Protein AF-A0A6G4WVV9-F1 (afdb_monomer_lite)

Radius of gyration: 14.9 Å; chains: 1; bounding box: 45×29×35 Å

Structure (mmCIF, N/CA/C/O backbone):
data_AF-A0A6G4WVV9-F1
#
_entry.id   AF-A0A6G4WVV9-F1
#
loop_
_atom_site.group_PDB
_atom_site.id
_atom_site.type_symbol
_atom_site.label_atom_id
_atom_site.label_alt_id
_atom_site.label_comp_id
_atom_site.label_asym_id
_atom_site.label_entity_id
_atom_site.label_seq_id
_atom_site.pdbx_PDB_ins_code
_atom_site.Cartn_x
_atom_site.Cartn_y
_atom_site.Cartn_z
_atom_site.occupancy
_atom_site.B_iso_or_equiv
_atom_site.auth_seq_id
_atom_site.auth_comp_id
_atom_site.auth_asym_id
_atom_site.auth_atom_id
_atom_site.pdbx_PDB_model_num
ATOM 1 N N . MET A 1 1 ? 2.975 10.947 -13.660 1.00 56.34 1 MET A N 1
ATOM 2 C CA . MET A 1 1 ? 2.306 11.700 -12.574 1.00 56.34 1 MET A CA 1
ATOM 3 C C . MET A 1 1 ? 2.000 10.707 -11.469 1.00 56.34 1 MET A C 1
ATOM 5 O O . MET A 1 1 ? 1.545 9.622 -11.800 1.00 56.34 1 MET A O 1
ATOM 9 N N . ALA A 1 2 ? 2.307 11.020 -10.209 1.00 66.81 2 ALA A N 1
ATOM 10 C CA . ALA A 1 2 ? 1.948 10.137 -9.104 1.00 66.81 2 ALA A CA 1
ATOM 11 C C . ALA A 1 2 ? 0.426 10.172 -8.907 1.00 66.81 2 ALA A C 1
ATOM 13 O O . ALA A 1 2 ? -0.174 11.246 -8.857 1.00 66.81 2 ALA A O 1
ATOM 14 N N . GLU A 1 3 ? -0.200 9.004 -8.856 1.00 74.94 3 GLU A N 1
ATOM 15 C CA . GLU A 1 3 ? -1.636 8.879 -8.634 1.00 74.94 3 GLU A CA 1
ATOM 16 C C . GLU A 1 3 ? -1.972 9.174 -7.164 1.00 74.94 3 GLU A C 1
ATOM 18 O O . GLU A 1 3 ? -1.326 8.666 -6.247 1.00 74.94 3 GLU A O 1
ATOM 23 N N . SER A 1 4 ? -2.980 10.018 -6.929 1.00 83.38 4 SER A N 1
ATOM 24 C CA . SER A 1 4 ? -3.494 10.299 -5.589 1.00 83.38 4 SER A CA 1
ATOM 25 C C . SER A 1 4 ? -4.781 9.516 -5.339 1.00 83.38 4 SER A C 1
ATOM 27 O O . SER A 1 4 ? -5.693 9.482 -6.175 1.00 83.38 4 SER A O 1
ATOM 29 N N . VAL A 1 5 ? -4.852 8.844 -4.193 1.00 86.75 5 VAL A N 1
ATOM 30 C CA . VAL A 1 5 ? -5.975 8.009 -3.751 1.00 86.75 5 VAL A CA 1
ATOM 31 C C . VAL A 1 5 ? -6.515 8.543 -2.428 1.00 86.75 5 VAL A C 1
ATOM 33 O O . VAL A 1 5 ? -5.748 8.914 -1.542 1.00 86.75 5 VAL A O 1
ATOM 36 N N . LEU A 1 6 ? -7.840 8.587 -2.286 1.00 89.62 6 LEU A N 1
ATOM 37 C CA . LEU A 1 6 ? -8.467 8.858 -0.995 1.00 89.62 6 LEU A CA 1
ATOM 38 C C . LEU A 1 6 ? -8.514 7.562 -0.194 1.00 89.62 6 LEU A C 1
ATOM 40 O O . LEU A 1 6 ? -8.992 6.534 -0.673 1.00 89.62 6 LEU A O 1
ATOM 44 N N . VAL A 1 7 ? -8.001 7.620 1.027 1.00 90.12 7 VAL A N 1
ATOM 45 C CA . VAL A 1 7 ? -7.875 6.481 1.929 1.00 90.12 7 VAL A CA 1
ATOM 46 C C . VAL A 1 7 ? -8.622 6.802 3.201 1.00 90.12 7 VAL A C 1
ATOM 48 O O . VAL A 1 7 ? -8.300 7.761 3.899 1.00 90.12 7 VAL A O 1
ATOM 51 N N . ARG A 1 8 ? -9.607 5.973 3.533 1.00 91.12 8 ARG A N 1
ATOM 52 C CA . ARG A 1 8 ? -10.367 6.131 4.766 1.00 91.12 8 ARG A CA 1
ATOM 53 C C . ARG A 1 8 ? -9.830 5.217 5.856 1.00 91.12 8 ARG A C 1
ATOM 55 O O . ARG A 1 8 ? -9.756 4.004 5.673 1.00 91.12 8 ARG A O 1
ATOM 62 N N . CYS A 1 9 ? -9.516 5.785 7.015 1.00 91.50 9 CYS A N 1
ATOM 63 C CA . CYS A 1 9 ? -9.071 5.014 8.166 1.00 91.50 9 CYS A CA 1
ATOM 64 C C . CYS A 1 9 ? -10.211 4.132 8.714 1.00 91.50 9 CYS A C 1
ATOM 66 O O . CYS A 1 9 ? -11.270 4.660 9.051 1.00 91.50 9 CYS A O 1
ATOM 68 N N . PRO A 1 10 ? -10.042 2.807 8.863 1.00 88.62 10 PRO A N 1
ATOM 69 C CA . PRO A 1 10 ? -11.070 1.941 9.437 1.00 88.62 10 PRO A CA 1
ATOM 70 C C . PRO A 1 10 ? -11.289 2.194 10.936 1.00 88.62 10 PRO A C 1
ATOM 72 O O . PRO A 1 10 ? -12.353 1.857 11.443 1.00 88.62 10 PRO A O 1
ATOM 75 N N . VAL A 1 11 ? -10.320 2.811 11.626 1.00 91.44 11 VAL A N 1
ATOM 76 C CA . VAL A 1 11 ? -10.370 3.083 13.072 1.00 91.44 11 VAL A CA 1
ATOM 77 C C . VAL A 1 11 ? -11.085 4.405 13.366 1.00 91.44 11 VAL A C 1
ATOM 79 O O . VAL A 1 11 ? -12.127 4.413 14.009 1.00 91.44 11 VAL A O 1
ATOM 82 N N . CYS A 1 12 ? -10.559 5.531 12.873 1.00 93.69 12 CYS A N 1
ATOM 83 C CA . CYS A 1 12 ? -11.105 6.866 13.155 1.00 93.69 12 CYS A CA 1
ATOM 84 C C . CYS A 1 12 ? -12.013 7.418 12.044 1.00 93.69 12 CYS A C 1
ATOM 86 O O . CYS A 1 12 ? -12.564 8.505 12.187 1.00 93.69 12 CYS A O 1
ATOM 88 N N . ARG A 1 13 ? -12.156 6.695 10.923 1.00 89.38 13 ARG A N 1
ATOM 89 C CA . ARG A 1 13 ? -13.024 7.036 9.778 1.00 89.38 13 ARG A CA 1
ATOM 90 C C . ARG A 1 13 ? -12.672 8.327 9.032 1.00 89.38 13 ARG A C 1
ATOM 92 O O . ARG A 1 13 ? -13.419 8.664 8.113 1.00 89.38 13 ARG A O 1
ATOM 99 N N . ARG A 1 14 ? -11.540 8.967 9.354 1.00 91.06 14 ARG A N 1
ATOM 100 C CA . ARG A 1 14 ? -10.968 10.111 8.626 1.00 91.06 14 ARG A CA 1
ATOM 101 C C . ARG A 1 14 ? -10.461 9.714 7.247 1.00 91.06 14 ARG A C 1
ATOM 103 O O . ARG A 1 14 ? -9.994 8.590 7.053 1.00 91.06 14 ARG A O 1
ATOM 110 N N . GLU A 1 15 ? -10.556 10.651 6.317 1.00 90.94 15 GLU A N 1
ATOM 111 C CA . GLU A 1 15 ? -10.074 10.512 4.948 1.00 90.94 15 GLU A CA 1
ATOM 112 C C . GLU A 1 15 ? -8.714 11.190 4.802 1.00 90.94 15 GLU A C 1
ATOM 114 O O . GLU A 1 15 ? -8.489 12.285 5.312 1.00 90.94 15 GLU A O 1
ATOM 119 N N . HIS A 1 16 ? -7.805 10.523 4.102 1.00 90.38 16 HIS A N 1
ATOM 120 C CA . HIS A 1 16 ? -6.458 10.998 3.833 1.00 90.38 16 HIS A CA 1
ATOM 121 C C . HIS A 1 16 ? -6.163 10.889 2.345 1.00 90.38 16 HIS A C 1
ATOM 123 O O . HIS A 1 16 ? -6.461 9.872 1.717 1.00 90.38 16 HIS A O 1
ATOM 129 N N . THR A 1 17 ? -5.520 11.912 1.795 1.00 91.12 17 THR A N 1
ATOM 130 C CA . THR A 1 17 ? -4.964 11.848 0.446 1.00 91.12 17 THR A CA 1
ATOM 131 C C . THR A 1 17 ? -3.617 11.145 0.513 1.00 91.12 17 THR A C 1
ATOM 133 O O . THR A 1 17 ? -2.678 11.650 1.124 1.00 91.12 17 THR A O 1
ATOM 136 N N . TYR A 1 18 ? -3.524 9.974 -0.106 1.00 89.62 18 TYR A N 1
ATOM 137 C CA . TYR A 1 18 ? -2.278 9.237 -0.253 1.00 89.62 18 TYR A CA 1
ATOM 138 C C . TYR A 1 18 ? -1.772 9.369 -1.684 1.00 89.62 18 TYR A C 1
ATOM 140 O O . TYR A 1 18 ? -2.523 9.150 -2.632 1.00 89.62 18 TYR A O 1
ATOM 148 N N . THR A 1 19 ? -0.499 9.713 -1.834 1.00 89.12 19 THR A N 1
ATOM 149 C CA . THR A 1 19 ? 0.172 9.760 -3.134 1.00 89.12 19 THR A CA 1
ATOM 150 C C . THR A 1 19 ? 0.958 8.476 -3.310 1.00 89.12 19 THR A C 1
ATOM 152 O O . THR A 1 19 ? 1.858 8.191 -2.518 1.00 89.12 19 THR A O 1
ATOM 155 N N . THR A 1 20 ? 0.625 7.699 -4.336 1.00 86.19 20 THR A N 1
ATOM 156 C CA . THR A 1 20 ? 1.284 6.418 -4.568 1.00 86.19 20 THR A CA 1
ATOM 157 C C . THR A 1 20 ? 2.758 6.634 -4.931 1.00 86.19 20 THR A C 1
ATOM 159 O O . THR A 1 20 ? 3.058 7.439 -5.820 1.00 86.19 20 THR A O 1
ATOM 162 N N . PRO A 1 21 ? 3.694 5.932 -4.265 1.00 86.25 21 PRO A N 1
ATOM 163 C CA . PRO A 1 21 ? 5.111 6.029 -4.579 1.00 86.25 21 PRO A CA 1
ATOM 164 C C . PRO A 1 21 ? 5.396 5.486 -5.981 1.00 86.25 21 PRO A C 1
ATOM 166 O O . PRO A 1 21 ? 4.767 4.535 -6.443 1.00 86.25 21 PRO A O 1
ATOM 169 N N . VAL A 1 22 ? 6.375 6.086 -6.651 1.00 88.19 22 VAL A N 1
ATOM 170 C CA . VAL A 1 22 ? 6.911 5.578 -7.915 1.00 88.19 22 VAL A CA 1
ATOM 171 C C . VAL A 1 22 ? 8.273 4.981 -7.623 1.00 88.19 22 VAL A C 1
ATOM 173 O O . VAL A 1 22 ? 9.152 5.673 -7.109 1.00 88.19 22 VAL A O 1
ATOM 176 N N . TYR A 1 23 ? 8.444 3.706 -7.946 1.00 87.69 23 TYR A N 1
ATOM 177 C CA . TYR A 1 23 ? 9.702 3.010 -7.746 1.00 87.69 23 TYR A CA 1
ATOM 178 C C . TYR A 1 23 ? 10.491 2.896 -9.055 1.00 87.69 23 TYR A C 1
ATOM 180 O O . TYR A 1 23 ? 9.898 2.624 -10.103 1.00 87.69 23 TYR A O 1
ATOM 188 N N . PRO A 1 24 ? 11.819 3.099 -9.023 1.00 88.75 24 PRO A N 1
ATOM 189 C CA . PRO A 1 24 ? 12.660 2.930 -10.199 1.00 88.75 24 PRO A CA 1
ATOM 190 C C . PRO A 1 24 ? 12.960 1.443 -10.423 1.00 88.75 24 PRO A C 1
ATOM 192 O O . PRO A 1 24 ? 13.706 0.836 -9.657 1.00 88.75 24 PRO A O 1
ATOM 195 N N . CYS A 1 25 ? 12.401 0.845 -11.478 1.00 89.38 25 CYS A N 1
ATOM 196 C CA . CYS A 1 25 ? 12.791 -0.504 -11.893 1.00 89.38 25 CYS A CA 1
ATOM 197 C C . CYS A 1 25 ? 14.248 -0.505 -12.391 1.00 89.38 25 CYS A C 1
ATOM 199 O O . CYS A 1 25 ? 14.658 0.472 -13.022 1.00 89.38 25 CYS A O 1
ATOM 201 N N . PRO A 1 26 ? 15.017 -1.599 -12.219 1.00 86.69 26 PRO A N 1
ATOM 202 C CA . PRO A 1 26 ? 16.356 -1.727 -12.801 1.00 86.69 26 PRO A CA 1
ATOM 203 C C . PRO A 1 26 ? 16.424 -1.494 -14.320 1.00 86.69 26 PRO A C 1
ATOM 205 O O . PRO A 1 26 ? 17.468 -1.105 -14.831 1.00 86.69 26 PRO A O 1
ATOM 208 N N . CYS A 1 27 ? 15.318 -1.693 -15.050 1.00 89.00 27 CYS A N 1
ATOM 209 C CA . CYS A 1 27 ? 15.238 -1.389 -16.483 1.00 89.00 27 CYS A CA 1
ATOM 210 C C . CYS A 1 27 ? 15.080 0.112 -16.808 1.00 89.00 27 CYS A C 1
ATOM 212 O O . CYS A 1 27 ? 15.104 0.485 -17.977 1.00 89.00 27 CYS A O 1
ATOM 214 N N . GLY A 1 28 ? 14.883 0.970 -15.802 1.00 88.69 28 GLY A N 1
ATOM 215 C CA . GLY A 1 28 ? 14.641 2.409 -15.949 1.00 88.69 28 GLY A CA 1
ATOM 216 C C . GLY A 1 28 ? 13.165 2.809 -16.045 1.00 88.69 28 GLY A C 1
ATOM 217 O O . GLY A 1 28 ? 12.852 3.995 -15.948 1.00 88.69 28 GLY A O 1
ATOM 218 N N . ALA A 1 29 ? 12.240 1.855 -16.191 1.00 89.75 29 ALA A N 1
ATOM 219 C CA . ALA A 1 29 ? 10.810 2.153 -16.215 1.00 89.75 29 ALA A CA 1
ATOM 220 C C . ALA A 1 29 ? 10.253 2.436 -14.800 1.00 89.75 29 ALA A C 1
ATOM 222 O O . ALA A 1 29 ? 10.648 1.773 -13.832 1.00 89.75 29 ALA A O 1
ATOM 223 N N . PRO A 1 30 ? 9.312 3.385 -14.655 1.00 89.19 30 PRO A N 1
ATOM 224 C CA . PRO A 1 30 ? 8.643 3.639 -13.385 1.00 89.19 30 PRO A CA 1
ATOM 225 C C . PRO A 1 30 ? 7.652 2.517 -13.051 1.00 89.19 30 PRO A C 1
ATOM 227 O O . PRO A 1 30 ? 6.837 2.126 -13.884 1.00 89.19 30 PRO A O 1
ATOM 230 N N . VAL A 1 31 ? 7.687 2.026 -11.812 1.00 88.88 31 VAL A N 1
ATOM 231 C CA . VAL A 1 31 ? 6.726 1.050 -11.284 1.00 88.88 31 VAL A CA 1
ATOM 232 C C . VAL A 1 31 ? 5.864 1.733 -10.235 1.00 88.88 31 VAL A C 1
ATOM 234 O O . VAL A 1 31 ? 6.361 2.193 -9.207 1.00 88.88 31 VAL A O 1
ATOM 237 N N . THR A 1 32 ? 4.562 1.797 -10.495 1.00 88.62 32 THR A N 1
ATOM 238 C CA . THR A 1 32 ? 3.578 2.382 -9.582 1.00 88.62 32 THR A CA 1
ATOM 239 C C . THR A 1 32 ? 2.678 1.271 -9.038 1.00 88.62 32 THR A C 1
ATOM 241 O O . THR A 1 32 ? 2.000 0.609 -9.824 1.00 88.62 32 THR A O 1
ATOM 244 N N . PRO A 1 33 ? 2.673 1.019 -7.715 1.00 88.06 33 PRO A N 1
ATOM 245 C CA . PRO A 1 33 ? 1.778 0.049 -7.094 1.00 88.06 33 PRO A CA 1
ATOM 246 C C . PRO A 1 33 ? 0.301 0.391 -7.354 1.00 88.06 33 PRO A C 1
ATOM 248 O O . PRO A 1 33 ? -0.149 1.443 -6.906 1.00 88.06 33 PRO A O 1
ATOM 251 N N . PRO A 1 34 ? -0.490 -0.481 -8.002 1.00 87.31 34 PRO A N 1
ATOM 252 C CA . PRO A 1 34 ? -1.905 -0.221 -8.251 1.00 87.31 34 PRO A CA 1
ATOM 253 C C . PRO A 1 34 ? -2.708 -0.349 -6.951 1.00 87.31 34 PRO A C 1
ATOM 255 O O . PRO A 1 34 ? -3.103 -1.447 -6.542 1.00 87.31 34 PRO A O 1
ATOM 258 N N . VAL A 1 35 ? -2.936 0.777 -6.273 1.00 88.62 35 VAL A N 1
ATOM 259 C CA . VAL A 1 35 ? -3.691 0.811 -5.018 1.00 88.62 35 VAL A CA 1
ATOM 260 C C . VAL A 1 35 ? -5.190 0.650 -5.295 1.00 88.62 35 VAL A C 1
ATOM 262 O O . VAL A 1 35 ? -5.817 1.434 -6.009 1.00 88.62 35 VAL A O 1
ATOM 265 N N . LEU A 1 36 ? -5.796 -0.365 -4.682 1.00 87.81 36 LEU A N 1
ATOM 266 C CA . LEU A 1 36 ? -7.207 -0.704 -4.834 1.00 87.81 36 LEU A CA 1
ATOM 267 C C . LEU A 1 36 ? -8.090 0.210 -3.979 1.00 87.81 36 LEU A C 1
ATOM 269 O O . LEU A 1 36 ? -8.390 -0.090 -2.828 1.00 87.81 36 LEU A O 1
ATOM 273 N N . ARG A 1 37 ? -8.578 1.303 -4.572 1.00 80.94 37 ARG A N 1
ATOM 274 C CA . ARG A 1 37 ? -9.464 2.284 -3.905 1.00 80.94 37 ARG A CA 1
ATOM 275 C C . ARG A 1 37 ? -10.760 1.678 -3.349 1.00 80.94 37 ARG A C 1
ATOM 277 O O . ARG A 1 37 ? -11.299 2.178 -2.370 1.00 80.94 37 ARG A O 1
ATOM 284 N N . ALA A 1 38 ? -11.265 0.620 -3.984 1.00 81.88 38 ALA A N 1
ATOM 285 C CA . ALA A 1 38 ? -12.499 -0.055 -3.576 1.00 81.88 38 ALA A CA 1
ATOM 286 C C . ALA A 1 38 ? -12.317 -0.974 -2.355 1.00 81.88 38 ALA A C 1
ATOM 288 O O . ALA A 1 38 ? -13.303 -1.398 -1.756 1.00 81.88 38 ALA A O 1
ATOM 289 N N . MET A 1 39 ? -11.073 -1.292 -1.985 1.00 84.06 39 MET A N 1
ATOM 290 C CA . MET A 1 39 ? -10.773 -2.195 -0.879 1.00 84.06 39 MET A CA 1
ATOM 291 C C . MET A 1 39 ? -10.399 -1.385 0.370 1.00 84.06 39 MET A C 1
ATOM 293 O O . MET A 1 39 ? -9.617 -0.435 0.276 1.00 84.06 39 MET A O 1
ATOM 297 N N . PRO A 1 40 ? -10.927 -1.735 1.556 1.00 84.12 40 PRO A N 1
ATOM 298 C CA . PRO A 1 40 ? -10.570 -1.032 2.778 1.00 84.12 40 PRO A CA 1
ATOM 299 C C . PRO A 1 40 ? -9.092 -1.279 3.122 1.00 84.12 40 PRO A C 1
ATOM 301 O O . PRO A 1 40 ? -8.613 -2.412 3.006 1.00 84.12 40 PRO A O 1
ATOM 304 N N . PRO A 1 41 ? -8.355 -0.250 3.570 1.00 89.88 41 PRO A N 1
ATOM 305 C CA . PRO A 1 41 ? -6.994 -0.434 4.047 1.00 89.88 41 PRO A CA 1
ATOM 306 C C . PRO A 1 41 ? -6.980 -1.238 5.346 1.00 89.88 41 PRO A C 1
ATOM 308 O O . PRO A 1 41 ? -7.893 -1.157 6.171 1.00 89.88 41 PRO A O 1
ATOM 311 N N . VAL A 1 42 ? -5.910 -2.005 5.533 1.00 89.88 42 VAL A N 1
ATOM 312 C CA . VAL A 1 42 ? -5.749 -2.886 6.690 1.00 89.88 42 VAL A CA 1
ATOM 313 C C . VAL A 1 42 ? -4.879 -2.193 7.726 1.00 89.88 42 VAL A C 1
ATOM 315 O O . VAL A 1 42 ? -3.816 -1.667 7.404 1.00 89.88 42 VAL A O 1
ATOM 318 N N . GLN A 1 43 ? -5.305 -2.205 8.987 1.00 91.62 43 GLN A N 1
ATOM 319 C CA . GLN A 1 43 ? -4.468 -1.724 10.080 1.00 91.62 43 GLN A CA 1
ATOM 320 C C . GLN A 1 43 ? -3.253 -2.643 10.271 1.00 91.62 43 GLN A C 1
ATOM 322 O O . GLN A 1 43 ? -3.393 -3.844 10.512 1.00 91.62 43 GLN A O 1
ATOM 327 N N . VAL A 1 44 ? -2.055 -2.063 10.254 1.00 90.38 44 VAL A N 1
ATOM 328 C CA . VAL A 1 44 ? -0.820 -2.756 10.620 1.00 90.38 44 VAL A CA 1
ATOM 329 C C . VAL A 1 44 ? -0.760 -2.856 12.141 1.00 90.38 44 VAL A C 1
ATOM 331 O O . VAL A 1 44 ? -0.435 -1.893 12.828 1.00 90.38 44 VAL A O 1
ATOM 334 N N . ARG A 1 45 ? -1.101 -4.032 12.679 1.00 86.81 45 ARG A N 1
ATOM 335 C CA . ARG A 1 45 ? -0.912 -4.347 14.110 1.00 86.81 45 ARG A CA 1
ATOM 336 C C . ARG A 1 45 ? 0.462 -4.956 14.380 1.00 86.81 45 ARG A C 1
ATOM 338 O O . ARG A 1 45 ? 1.087 -4.648 15.385 1.00 86.81 45 ARG A O 1
ATOM 345 N N . HIS A 1 46 ? 0.936 -5.786 13.450 1.00 84.00 46 HIS A N 1
ATOM 346 C CA . HIS A 1 46 ? 2.240 -6.438 13.506 1.00 84.00 46 HIS A CA 1
ATOM 347 C C . HIS A 1 46 ? 2.942 -6.286 12.160 1.00 84.00 46 HIS A C 1
ATOM 349 O O . HIS A 1 46 ? 2.409 -6.687 11.121 1.00 84.00 46 HIS A O 1
ATOM 355 N N . ARG A 1 47 ? 4.142 -5.703 12.172 1.00 81.12 47 ARG A N 1
ATOM 356 C CA . ARG A 1 47 ? 4.957 -5.562 10.967 1.00 81.12 47 ARG A CA 1
ATOM 357 C C . ARG A 1 47 ? 5.785 -6.826 10.786 1.00 81.12 47 ARG A C 1
ATOM 359 O O . ARG A 1 47 ? 6.759 -7.045 11.495 1.00 81.12 47 ARG A O 1
ATOM 366 N N . THR A 1 48 ? 5.377 -7.664 9.844 1.00 83.75 48 THR A N 1
ATOM 367 C CA . THR A 1 48 ? 6.176 -8.806 9.393 1.00 83.75 48 THR A CA 1
ATOM 368 C C . THR A 1 48 ? 6.970 -8.417 8.154 1.00 83.75 48 THR A C 1
ATOM 370 O O . THR A 1 48 ? 6.544 -7.548 7.387 1.00 83.75 48 THR A O 1
ATOM 373 N N . TRP A 1 49 ? 8.107 -9.078 7.932 1.00 80.88 49 TRP A N 1
ATOM 374 C CA . TRP A 1 49 ? 8.881 -8.905 6.702 1.00 80.88 49 TRP A CA 1
ATOM 375 C C . TRP A 1 49 ? 8.013 -9.189 5.473 1.00 80.88 49 TRP A C 1
ATOM 377 O O . TRP A 1 49 ? 7.786 -8.293 4.672 1.00 80.88 49 TRP A O 1
ATOM 387 N N . ALA A 1 50 ? 7.399 -10.374 5.402 1.00 78.38 50 ALA A N 1
ATOM 388 C CA . ALA A 1 50 ? 6.552 -10.786 4.279 1.00 78.38 50 ALA A CA 1
ATOM 389 C C . ALA A 1 50 ? 5.374 -9.834 3.996 1.00 78.38 50 ALA A C 1
ATOM 391 O O . ALA A 1 50 ? 4.980 -9.649 2.850 1.00 78.38 50 ALA A O 1
ATOM 392 N N . GLY A 1 51 ? 4.805 -9.206 5.029 1.00 80.25 51 GLY A N 1
ATOM 393 C CA . GLY A 1 51 ? 3.732 -8.234 4.841 1.00 80.25 51 GLY A CA 1
ATOM 394 C C . GLY A 1 51 ? 4.220 -6.865 4.360 1.00 80.25 51 GLY A C 1
ATOM 395 O O . GLY A 1 51 ? 3.422 -6.090 3.846 1.00 80.25 51 GLY A O 1
ATOM 396 N N . SER A 1 52 ? 5.495 -6.539 4.559 1.00 86.31 52 SER A N 1
ATOM 397 C CA . SER A 1 52 ? 6.059 -5.229 4.210 1.00 86.31 52 SER A CA 1
ATOM 398 C C . SER A 1 52 ? 6.444 -5.119 2.735 1.00 86.31 52 SER A C 1
ATOM 400 O O . SER A 1 52 ? 6.776 -4.025 2.286 1.00 86.31 52 SER A O 1
ATOM 402 N N . TRP A 1 53 ? 6.351 -6.220 1.987 1.00 89.12 53 TRP A N 1
ATOM 403 C CA . TRP A 1 53 ? 6.692 -6.296 0.572 1.00 89.12 53 TRP A CA 1
ATOM 404 C C . TRP A 1 53 ? 5.488 -6.731 -0.275 1.00 89.12 53 TRP A C 1
ATOM 406 O O . TRP A 1 53 ? 4.613 -7.502 0.150 1.00 89.12 53 TRP A O 1
ATOM 416 N N . VAL A 1 54 ? 5.430 -6.213 -1.498 1.00 88.31 54 VAL A N 1
ATOM 417 C CA . VAL A 1 54 ? 4.445 -6.571 -2.516 1.00 88.31 54 VAL A CA 1
ATOM 418 C C . VAL A 1 54 ? 5.140 -6.854 -3.843 1.00 88.31 54 VAL A C 1
ATOM 420 O O . VAL A 1 54 ? 5.952 -6.062 -4.309 1.00 88.31 54 VAL A O 1
ATOM 423 N N . ALA A 1 55 ? 4.803 -7.989 -4.455 1.00 88.31 55 ALA A N 1
ATOM 424 C CA . ALA A 1 55 ? 5.281 -8.344 -5.783 1.00 88.31 55 ALA A CA 1
ATOM 425 C C . ALA A 1 55 ? 4.486 -7.574 -6.845 1.00 88.31 55 ALA A C 1
ATOM 427 O O . ALA A 1 55 ? 3.257 -7.699 -6.918 1.00 88.31 55 ALA A O 1
ATOM 428 N N . LEU A 1 56 ? 5.183 -6.782 -7.657 1.00 87.81 56 LEU A N 1
ATOM 429 C CA . LEU A 1 56 ? 4.606 -6.001 -8.749 1.00 87.81 56 LEU A CA 1
ATOM 430 C C . LEU A 1 56 ? 5.311 -6.329 -10.051 1.00 87.81 56 LEU A C 1
ATOM 432 O O . LEU A 1 56 ? 6.516 -6.563 -10.073 1.00 87.81 56 LEU A O 1
ATOM 436 N N . ARG A 1 57 ? 4.546 -6.299 -11.141 1.00 87.38 57 ARG A N 1
ATOM 437 C CA . ARG A 1 57 ? 5.089 -6.466 -12.486 1.00 87.38 57 ARG A CA 1
ATOM 438 C C . ARG A 1 57 ? 5.428 -5.102 -13.071 1.00 87.38 57 ARG A C 1
ATOM 440 O O . ARG A 1 57 ? 4.582 -4.212 -13.050 1.00 87.38 57 ARG A O 1
ATOM 447 N N . CYS A 1 58 ? 6.624 -4.959 -13.624 1.00 88.88 58 CYS A N 1
ATOM 448 C CA . CYS A 1 58 ? 6.983 -3.792 -14.415 1.00 88.88 58 CYS A CA 1
ATOM 449 C C . CYS A 1 58 ? 6.284 -3.837 -15.782 1.00 88.88 58 CYS A C 1
ATOM 451 O O . CYS A 1 58 ? 6.340 -4.856 -16.468 1.00 88.88 58 CYS A O 1
ATOM 453 N N . ASP A 1 59 ? 5.658 -2.737 -16.199 1.00 84.75 59 ASP A N 1
ATOM 454 C CA . ASP A 1 59 ? 5.034 -2.640 -17.527 1.00 84.75 59 ASP A CA 1
ATOM 455 C C . ASP A 1 59 ? 6.077 -2.518 -18.655 1.00 84.75 59 ASP A C 1
ATOM 457 O O . ASP A 1 59 ? 5.867 -3.013 -19.755 1.00 84.75 59 ASP A O 1
ATOM 461 N N . GLY A 1 60 ? 7.250 -1.944 -18.352 1.00 87.50 60 GLY A N 1
ATOM 462 C CA . GLY A 1 60 ? 8.340 -1.770 -19.315 1.00 87.50 60 GLY A CA 1
ATOM 463 C C . GLY A 1 60 ? 9.086 -3.064 -19.658 1.00 87.50 60 GLY A C 1
ATOM 464 O O . GLY A 1 60 ? 9.263 -3.373 -20.832 1.00 87.50 60 GLY A O 1
ATOM 465 N N . CYS A 1 61 ? 9.535 -3.827 -18.654 1.00 90.44 61 CYS A N 1
ATOM 466 C CA . CYS A 1 61 ? 10.303 -5.064 -18.877 1.00 90.44 61 CYS A CA 1
ATOM 467 C C . CYS A 1 61 ? 9.519 -6.360 -18.620 1.00 90.44 61 CYS A C 1
ATOM 469 O O . CYS A 1 61 ? 9.989 -7.435 -18.981 1.00 90.44 61 CYS A O 1
ATOM 471 N N . GLY A 1 62 ? 8.345 -6.294 -17.986 1.00 86.81 62 GLY A N 1
ATOM 472 C CA . GLY A 1 62 ? 7.544 -7.473 -17.647 1.00 86.81 62 GLY A CA 1
ATOM 473 C C . GLY A 1 62 ? 8.033 -8.279 -16.437 1.00 86.81 62 GLY A C 1
ATOM 474 O O . GLY A 1 62 ?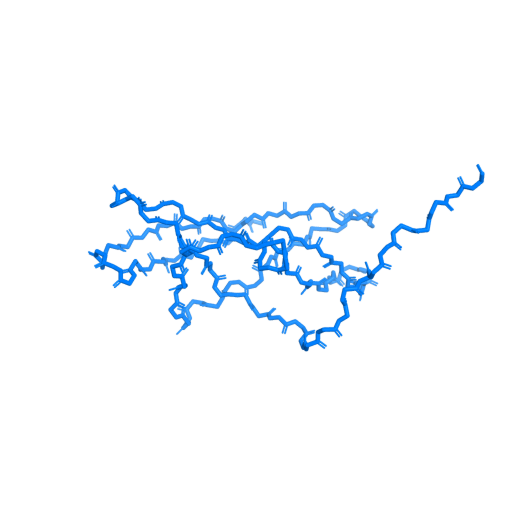 7.343 -9.222 -16.048 1.00 86.81 62 GLY A O 1
ATOM 475 N N . SER A 1 63 ? 9.170 -7.922 -15.826 1.00 86.00 63 SER A N 1
ATOM 476 C CA . SER A 1 63 ? 9.699 -8.594 -14.630 1.00 86.00 63 SER A CA 1
ATOM 477 C C . SER A 1 63 ? 8.815 -8.362 -13.407 1.00 86.00 63 SER A C 1
ATOM 479 O O . SER A 1 63 ? 8.227 -7.289 -13.250 1.00 86.00 63 SER A O 1
ATOM 481 N N . VAL A 1 64 ? 8.715 -9.381 -12.552 1.00 88.44 64 VAL A N 1
ATOM 482 C CA . VAL A 1 64 ? 8.037 -9.299 -11.255 1.00 88.44 64 VAL A CA 1
ATOM 483 C C . VAL A 1 64 ? 9.092 -9.152 -10.168 1.00 88.44 64 VAL A C 1
ATOM 485 O O . VAL A 1 64 ? 9.912 -10.047 -9.990 1.00 88.44 64 VAL A O 1
ATOM 488 N N . ASP A 1 65 ? 9.024 -8.048 -9.432 1.00 87.12 65 ASP A N 1
ATOM 489 C CA . ASP A 1 65 ? 9.972 -7.696 -8.375 1.00 87.12 65 ASP A CA 1
ATOM 490 C C . ASP A 1 65 ? 9.231 -7.315 -7.088 1.00 87.12 65 ASP A C 1
ATOM 492 O O . ASP A 1 65 ? 8.049 -6.948 -7.109 1.00 87.12 65 ASP A O 1
ATOM 496 N N . GLU A 1 66 ? 9.926 -7.411 -5.955 1.00 88.38 66 GLU A N 1
ATOM 497 C CA . GLU A 1 66 ? 9.391 -7.050 -4.644 1.00 88.38 66 GLU A CA 1
ATOM 498 C C . GLU A 1 66 ? 9.634 -5.575 -4.335 1.00 88.38 66 GLU A C 1
ATOM 500 O O . GLU A 1 66 ? 10.763 -5.088 -4.327 1.00 88.38 66 GLU A O 1
ATOM 505 N N . TRP A 1 67 ? 8.552 -4.872 -4.016 1.00 89.50 67 TRP A N 1
ATOM 506 C CA . TRP A 1 67 ? 8.571 -3.454 -3.684 1.00 89.50 67 TRP A CA 1
ATOM 507 C C . TRP A 1 67 ? 7.992 -3.218 -2.292 1.00 89.50 67 TRP A C 1
ATOM 509 O O . TRP A 1 67 ? 7.153 -4.005 -1.838 1.00 89.50 67 TRP A O 1
ATOM 519 N N . PRO A 1 68 ? 8.401 -2.144 -1.595 1.00 89.38 68 PRO A N 1
ATOM 520 C CA . PRO A 1 68 ? 7.824 -1.802 -0.305 1.00 89.38 68 PRO A CA 1
ATOM 521 C C . PRO A 1 68 ? 6.310 -1.620 -0.428 1.00 89.38 68 PRO A C 1
ATOM 523 O O . PRO A 1 68 ? 5.823 -0.941 -1.335 1.00 89.38 68 PRO A O 1
ATOM 526 N N . GLN A 1 69 ? 5.546 -2.231 0.476 1.00 89.25 69 GLN A N 1
ATOM 527 C CA . GLN A 1 69 ? 4.101 -2.082 0.446 1.00 89.25 69 GLN A CA 1
ATOM 528 C C . GLN A 1 69 ? 3.711 -0.644 0.841 1.00 89.25 69 GLN A C 1
ATOM 530 O O . GLN A 1 69 ? 4.213 -0.138 1.844 1.00 89.25 69 GLN A O 1
ATOM 535 N N . PRO A 1 70 ? 2.794 0.005 0.102 1.00 91.12 70 PRO A N 1
ATOM 536 C CA . PRO A 1 70 ? 2.247 1.309 0.458 1.00 91.12 70 PRO A CA 1
ATOM 537 C C . PRO A 1 70 ? 1.664 1.353 1.878 1.00 91.12 70 PRO A C 1
ATOM 539 O O . PRO A 1 70 ? 0.719 0.626 2.210 1.00 91.12 70 PRO A O 1
ATOM 542 N N . GLU A 1 71 ? 2.217 2.238 2.707 1.00 92.19 71 GLU A N 1
ATOM 543 C CA . GLU A 1 71 ? 1.808 2.469 4.093 1.00 92.19 71 GLU A CA 1
ATOM 544 C C . GLU A 1 71 ? 1.475 3.955 4.313 1.00 92.19 71 GLU A C 1
ATOM 546 O O . GLU A 1 71 ? 2.155 4.843 3.798 1.00 92.19 71 GLU A O 1
ATOM 551 N N . LEU A 1 72 ? 0.423 4.223 5.087 1.00 91.38 72 LEU A N 1
ATOM 552 C CA . LEU A 1 72 ? -0.057 5.554 5.456 1.00 91.38 72 LEU A CA 1
ATOM 553 C C . LEU A 1 72 ? -0.178 5.643 6.981 1.00 91.38 72 LEU A C 1
ATOM 555 O O . LEU A 1 72 ? -0.938 4.897 7.598 1.00 91.38 72 LEU A O 1
ATOM 559 N N . GLY A 1 73 ? 0.531 6.593 7.586 1.00 92.44 73 GLY A N 1
ATOM 560 C CA . GLY A 1 73 ? 0.323 6.963 8.984 1.00 92.44 73 GLY A CA 1
ATOM 561 C C . GLY A 1 73 ? -0.915 7.845 9.129 1.00 92.44 73 GLY A C 1
ATOM 562 O O . GLY A 1 73 ? -1.026 8.875 8.469 1.00 92.44 73 GLY A O 1
ATOM 563 N N . CYS A 1 74 ? -1.849 7.448 9.987 1.00 92.75 74 CYS A N 1
ATOM 564 C CA . CYS A 1 74 ? -2.994 8.270 10.356 1.00 92.75 74 CYS A CA 1
ATOM 565 C C . CYS A 1 74 ? -2.692 9.038 11.651 1.00 92.75 74 CYS A C 1
ATOM 567 O O . CYS A 1 74 ? -2.096 8.493 12.579 1.00 92.75 74 CYS A O 1
ATOM 569 N N . GLU A 1 75 ? -3.190 10.270 11.758 1.00 90.50 75 GLU A N 1
ATOM 570 C CA . GLU A 1 75 ? -3.060 11.127 12.951 1.00 90.50 75 GLU A CA 1
ATOM 571 C C . GLU A 1 75 ? -3.645 10.512 14.237 1.00 90.50 75 GLU A C 1
ATOM 573 O O . GLU A 1 75 ? -3.266 10.899 15.335 1.00 90.50 75 GLU A O 1
ATOM 578 N N . CYS A 1 76 ? -4.525 9.509 14.126 1.00 91.50 76 CYS A N 1
ATOM 579 C CA . CYS A 1 76 ? -5.024 8.759 15.285 1.00 91.50 76 CYS A CA 1
ATOM 580 C C . CYS A 1 76 ? -4.000 7.776 15.889 1.00 91.50 76 CYS A C 1
ATOM 582 O O . CYS A 1 76 ? -4.322 7.076 16.845 1.00 91.50 76 CYS A O 1
ATOM 584 N N . GLY A 1 77 ? -2.792 7.686 15.320 1.00 91.25 77 GLY A N 1
ATOM 585 C CA . GLY A 1 77 ? -1.708 6.820 15.789 1.00 91.25 77 GLY A CA 1
ATOM 586 C C . GLY A 1 77 ? -1.679 5.430 15.149 1.00 91.25 77 GLY A C 1
ATOM 587 O O . GLY A 1 77 ? -0.851 4.604 15.525 1.00 91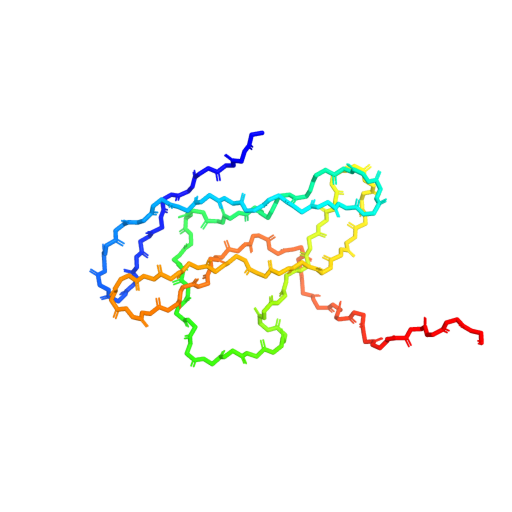.25 77 GLY A O 1
ATOM 588 N N . THR A 1 78 ? -2.558 5.148 14.181 1.00 92.19 78 THR A N 1
ATOM 589 C CA . THR A 1 78 ? -2.564 3.867 13.461 1.00 92.19 78 THR A CA 1
ATOM 590 C C . THR A 1 78 ? -1.804 3.950 12.141 1.00 92.19 78 THR A C 1
ATOM 592 O O . THR A 1 78 ? -1.863 4.964 11.443 1.00 92.19 78 THR A O 1
ATOM 595 N N . VAL A 1 79 ? -1.131 2.861 11.768 1.00 93.06 79 VAL A N 1
ATOM 596 C CA . VAL A 1 79 ? -0.511 2.705 10.448 1.00 93.06 79 VAL A CA 1
ATOM 597 C C . VAL A 1 79 ? -1.418 1.838 9.592 1.00 93.06 79 VAL A C 1
ATOM 599 O O . VAL A 1 79 ? -1.799 0.731 9.976 1.00 93.06 79 VAL A O 1
ATOM 602 N N . LEU A 1 80 ? -1.779 2.355 8.427 1.00 92.19 80 LEU A N 1
ATOM 603 C CA . LEU A 1 80 ? -2.645 1.701 7.465 1.00 92.19 80 LEU A CA 1
ATOM 604 C C . LEU A 1 80 ? -1.814 1.184 6.309 1.00 92.19 80 LEU A C 1
ATOM 606 O O . LEU A 1 80 ? -1.001 1.903 5.738 1.00 92.19 80 LEU A O 1
ATOM 610 N N . ARG A 1 81 ? -2.060 -0.059 5.936 1.00 91.69 81 ARG A N 1
ATOM 611 C CA . ARG A 1 81 ? -1.471 -0.688 4.771 1.00 91.69 81 ARG A CA 1
ATOM 612 C C . ARG A 1 81 ? -2.500 -0.699 3.661 1.00 91.69 81 ARG A C 1
ATOM 614 O O . ARG A 1 81 ? -3.595 -1.248 3.826 1.00 91.69 81 ARG A O 1
ATOM 621 N N . LEU A 1 82 ? -2.160 -0.053 2.552 1.00 91.25 82 LEU A N 1
ATOM 622 C CA . LEU A 1 82 ? -3.087 0.079 1.445 1.00 91.25 82 LEU A CA 1
ATOM 623 C C . LEU A 1 82 ? -3.146 -1.250 0.672 1.00 91.25 82 LEU A C 1
ATOM 625 O O . LEU A 1 82 ? -2.118 -1.924 0.504 1.00 91.25 82 LEU A O 1
ATOM 629 N N . PRO A 1 83 ? -4.344 -1.660 0.226 1.00 88.69 83 PRO A N 1
ATOM 630 C CA . PRO A 1 83 ? -4.506 -2.850 -0.583 1.00 88.69 83 PRO A CA 1
ATOM 631 C C . PRO A 1 83 ? -3.984 -2.546 -1.983 1.00 88.69 83 PRO A C 1
ATOM 633 O O . PRO A 1 83 ? -4.362 -1.556 -2.601 1.00 88.69 83 PRO A O 1
ATOM 636 N N . VAL A 1 84 ? -3.104 -3.402 -2.479 1.00 88.75 84 VAL A N 1
ATOM 637 C CA . VAL A 1 84 ? -2.526 -3.293 -3.818 1.00 88.75 84 VAL A CA 1
ATOM 638 C C . VAL A 1 84 ? -2.970 -4.512 -4.607 1.00 88.75 84 VAL A C 1
ATOM 640 O O . VAL A 1 84 ? -3.034 -5.607 -4.039 1.00 88.75 84 VAL A O 1
ATOM 643 N N . ALA A 1 85 ? -3.294 -4.339 -5.889 1.00 84.19 85 ALA A N 1
ATOM 644 C CA . ALA A 1 85 ? -3.570 -5.469 -6.766 1.00 84.19 85 ALA A CA 1
ATOM 645 C C . ALA A 1 85 ? -2.288 -6.303 -6.888 1.00 84.19 85 ALA A C 1
ATOM 647 O O . ALA A 1 85 ? -1.318 -5.897 -7.525 1.00 84.19 85 ALA A O 1
ATOM 648 N N . ARG A 1 86 ? -2.257 -7.434 -6.180 1.00 74.75 86 ARG A N 1
ATOM 649 C CA . ARG A 1 86 ? -1.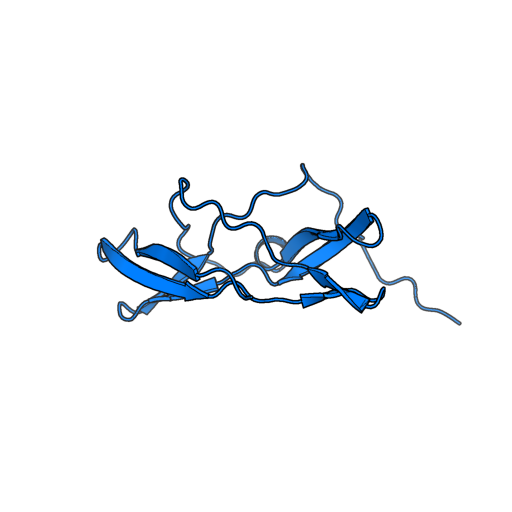127 -8.361 -6.198 1.00 74.75 86 ARG A CA 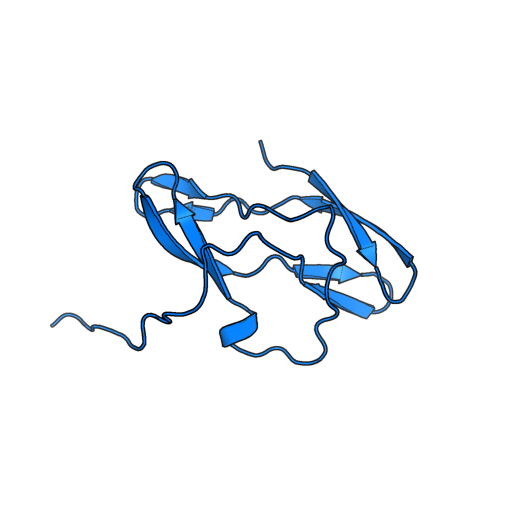1
ATOM 650 C C . ARG A 1 86 ? -1.234 -9.235 -7.436 1.00 74.75 86 ARG A C 1
ATOM 652 O O . ARG A 1 86 ? -2.307 -9.765 -7.727 1.00 74.75 86 ARG A O 1
ATOM 659 N N . GLN A 1 87 ? -0.109 -9.449 -8.102 1.00 68.12 87 GLN A N 1
ATOM 660 C CA . GLN A 1 87 ? -0.016 -10.380 -9.221 1.00 68.12 87 GLN A CA 1
ATOM 661 C C . GLN A 1 87 ? 0.026 -11.832 -8.674 1.00 68.12 87 GLN A C 1
ATOM 663 O O . GLN A 1 87 ? 1.081 -12.450 -8.662 1.00 68.12 87 GLN A O 1
ATOM 668 N N . GLY A 1 88 ? -1.092 -12.365 -8.154 1.00 48.28 88 GLY A N 1
ATOM 669 C CA . GLY A 1 88 ? -1.216 -13.765 -7.686 1.00 48.28 88 GLY A CA 1
ATOM 670 C C . GLY A 1 88 ? -0.318 -14.174 -6.492 1.00 48.28 88 GLY A C 1
ATOM 671 O O . GLY A 1 88 ? 0.521 -13.396 -6.037 1.00 48.28 88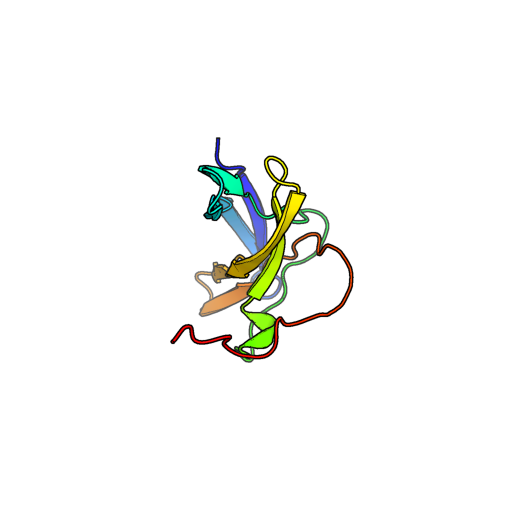 GLY A O 1
ATOM 672 N N . PRO A 1 89 ? -0.515 -15.368 -5.898 1.00 42.44 89 PRO A N 1
ATOM 673 C CA . PRO A 1 89 ? 0.226 -15.777 -4.708 1.00 42.44 89 PRO A CA 1
ATOM 674 C C . PRO A 1 89 ? 1.642 -16.283 -5.031 1.00 42.44 89 PRO A C 1
ATOM 676 O O . PRO A 1 89 ? 1.820 -17.209 -5.811 1.00 42.44 89 PRO A O 1
ATOM 679 N N . GLY A 1 90 ? 2.620 -15.726 -4.311 1.00 50.38 90 GLY A N 1
ATOM 680 C CA . GLY A 1 90 ? 3.626 -16.508 -3.590 1.00 50.38 90 GLY A CA 1
ATOM 681 C C . GLY A 1 90 ? 4.724 -17.195 -4.397 1.00 50.38 90 GLY A C 1
ATOM 682 O O . GLY A 1 90 ? 4.723 -18.410 -4.528 1.00 50.38 90 GLY A O 1
ATOM 683 N N . SER A 1 91 ? 5.761 -16.440 -4.736 1.00 38.31 91 SER A N 1
ATOM 684 C CA . SER A 1 91 ? 7.126 -16.915 -4.516 1.00 38.31 91 SER A CA 1
ATOM 685 C C . SER A 1 91 ? 7.921 -15.735 -3.993 1.00 38.31 91 SER A C 1
ATOM 687 O O . SER A 1 91 ? 8.200 -14.796 -4.732 1.00 38.31 91 SER A O 1
ATOM 689 N N . MET A 1 92 ? 8.268 -15.767 -2.706 1.00 44.28 92 MET A N 1
ATOM 690 C CA . MET A 1 92 ? 9.492 -15.088 -2.293 1.00 44.28 92 MET A CA 1
ATOM 691 C C . MET A 1 92 ? 10.603 -15.617 -3.215 1.00 44.28 92 MET A C 1
ATOM 693 O O . MET A 1 92 ? 10.739 -16.843 -3.305 1.00 44.28 92 MET A O 1
ATOM 697 N N . PRO A 1 93 ? 11.439 -14.782 -3.850 1.00 44.38 93 PRO A N 1
ATOM 698 C CA . PRO A 1 93 ? 12.797 -15.205 -4.115 1.00 44.38 93 PRO A CA 1
ATOM 699 C C . PRO A 1 93 ? 13.443 -15.387 -2.738 1.00 44.38 93 PRO A C 1
ATOM 701 O O . PRO A 1 93 ? 13.967 -14.464 -2.119 1.00 44.38 93 PRO A O 1
ATOM 704 N N . GLY A 1 94 ? 13.313 -16.599 -2.199 1.00 41.53 94 GLY A N 1
ATOM 705 C CA . GLY A 1 94 ? 14.139 -17.037 -1.098 1.00 41.53 94 GLY A CA 1
ATOM 706 C C . GLY A 1 94 ? 15.597 -16.845 -1.497 1.00 41.53 94 GLY A C 1
ATOM 707 O O . GLY A 1 94 ? 16.026 -17.369 -2.517 1.00 41.53 94 GLY A O 1
ATOM 708 N N . ALA A 1 95 ? 16.311 -16.110 -0.649 1.00 44.84 95 ALA A N 1
ATOM 709 C CA . ALA A 1 95 ? 17.759 -16.072 -0.523 1.00 44.84 95 ALA A CA 1
ATOM 710 C C . ALA A 1 95 ? 18.573 -15.584 -1.739 1.00 44.84 95 ALA A C 1
ATOM 712 O O . ALA A 1 95 ? 18.620 -16.183 -2.809 1.00 44.84 95 ALA A O 1
ATOM 713 N N . ALA A 1 96 ? 19.319 -14.510 -1.474 1.00 50.50 96 ALA A N 1
ATOM 714 C CA . ALA A 1 96 ? 20.684 -14.279 -1.930 1.00 50.50 96 ALA A CA 1
ATOM 715 C C . ALA A 1 96 ? 21.272 -15.369 -2.847 1.00 50.50 96 ALA A C 1
ATOM 717 O O . ALA A 1 96 ? 21.681 -16.437 -2.391 1.00 50.50 96 ALA A O 1
ATOM 718 N N . ARG A 1 97 ? 21.430 -15.048 -4.132 1.00 45.06 97 ARG A N 1
ATOM 719 C CA . ARG A 1 97 ? 22.529 -15.611 -4.918 1.00 45.06 97 ARG A CA 1
ATOM 720 C C . ARG A 1 97 ? 23.647 -14.579 -4.918 1.00 45.06 97 ARG A C 1
ATOM 722 O O . ARG A 1 97 ? 23.640 -13.645 -5.713 1.00 45.06 97 ARG A O 1
ATO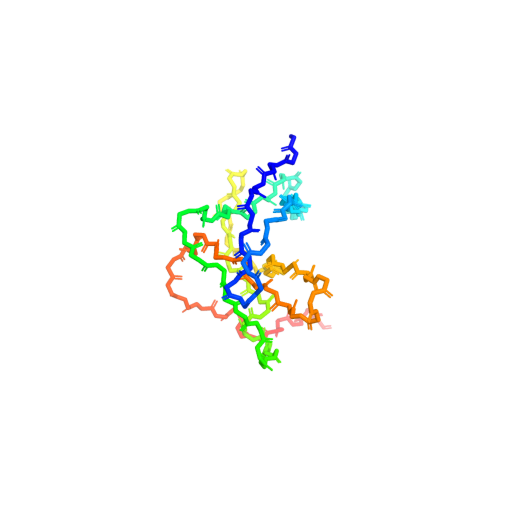M 729 N N . SER A 1 98 ? 24.556 -14.734 -3.960 1.00 46.50 98 SER A N 1
ATOM 730 C CA . SER A 1 98 ? 25.869 -14.092 -3.953 1.00 46.50 98 SER A CA 1
ATOM 731 C C . SER A 1 98 ? 26.602 -14.396 -5.266 1.00 46.50 98 SER A C 1
ATOM 733 O O . SER A 1 98 ? 26.593 -15.556 -5.690 1.00 46.50 98 SER A O 1
ATOM 735 N N . PRO A 1 99 ? 27.260 -13.419 -5.904 1.00 55.16 99 PRO A N 1
ATOM 736 C CA . PRO A 1 99 ? 28.272 -13.698 -6.908 1.00 55.16 99 PRO A CA 1
ATOM 737 C C . PRO A 1 99 ? 29.672 -13.714 -6.275 1.00 55.16 99 PRO A C 1
ATOM 739 O O . PRO A 1 99 ? 30.082 -12.707 -5.706 1.00 55.16 99 PRO A O 1
ATOM 742 N N . GLY A 1 100 ? 30.382 -14.834 -6.463 1.00 42.31 100 GLY A N 1
ATOM 743 C CA . GLY A 1 100 ? 31.849 -14.896 -6.591 1.00 42.31 100 GLY A CA 1
ATOM 744 C C . GLY A 1 100 ? 32.658 -14.969 -5.312 1.00 42.31 100 GLY A C 1
ATOM 745 O O . GLY A 1 100 ? 32.995 -13.888 -4.792 1.00 42.31 100 GLY A O 1
#

Organism: NCBI:txid2711219

Sequence (100 aa):
MAESVLVRCPVCRREHTYTTPVYPCPCGAPVTPPVLRAMPPVQVRHRTWAGSWVALRCDGCGSVDEWPQPELGCECGTVLRLPVARQGPGSMPGAARSPG

pLDDT: mean 81.79, std 15.06, range [38.31, 93.69]

Foldseek 3Di:
DFDWAWAADPPPRDTDIDTFDWDQDPVRATDTFAFDNVDHWDWCPDDDPVLQWAWDAGPVPRDTDIDGFDWDQDPVGIITTTDTPGPDDDDDPPDDPDDD

Secondary structure (DSSP, 8-state):
-PPEEEEE-TTT--EEEEEPP-EE-TTS-EE---B-TTSPPEE-SS--HHHHEEEEE-TTT--EEEEEPPEEE-TTS-EEEPPB---SS-----S-----